Protein 4HWX (pdb70)

Foldseek 3Di:
DPQADWDKKKKWKWFDDDDPPTDTPDMWIWGDDPDTDTRQPDRVLLLVLCVVCVQPCVVLWDQFDVPDDDDQAAGKMKMWMFDARSHHTDTDMDIARDPSRVPRGNPCRSNPVD

Structure (mmCIF, N/CA/C/O backbone):
data_4HWX
#
_entry.id   4HWX
#
_cell.length_a   71.040
_cell.length_b   71.040
_cell.length_c   52.400
_cell.angle_alpha   90.00
_cell.angle_beta   90.00
_cell.angle_gamma   120.00
#
_symmetry.space_group_name_H-M   'P 31 2 1'
#
loop_
_entity.id
_entity.type
_entity.pdbx_description
1 polymer 'Neutral proteinase inhibitor ScNPI'
2 non-polymer GLYCEROL
3 non-polymer 'ACETATE ION'
4 water water
#
loop_
_atom_site.group_PDB
_atom_site.id
_atom_site.type_symbol
_atom_site.label_atom_id
_atom_site.label_alt_id
_atom_site.label_comp_id
_atom_site.label_asym_id
_atom_site.label_entity_id
_atom_site.label_seq_id
_atom_site.pdbx_PDB_ins_code
_atom_site.Cartn_x
_atom_site.Cartn_y
_atom_site.Cartn_z
_atom_site.occupancy
_atom_site.B_iso_or_equiv
_atom_site.auth_seq_id
_atom_site.auth_comp_id
_atom_site.auth_asym_id
_atom_site.auth_atom_id
_atom_site.pdbx_PDB_model_num
ATOM 1 N N . GLY A 1 1 ? -17.880 18.607 -15.187 1.00 98.68 -1 GLY A N 1
ATOM 2 C CA . GLY A 1 1 ? -17.373 18.491 -13.827 1.00 96.53 -1 GLY A CA 1
ATOM 3 C C . GLY A 1 1 ? -18.066 17.399 -13.040 1.00 100.55 -1 GLY A C 1
ATOM 4 O O . GLY A 1 1 ? -19.221 17.568 -12.630 1.00 100.94 -1 GLY A O 1
ATOM 5 N N . SER A 1 2 ? -17.360 16.264 -12.834 1.00 95.81 1 SER A N 1
ATOM 6 C CA . SER A 1 2 ? -17.867 15.091 -12.111 1.00 94.97 1 SER A CA 1
ATOM 7 C C . SER A 1 2 ? -18.110 15.400 -10.631 1.00 92.47 1 SER A C 1
ATOM 8 O O . SER A 1 2 ? -19.127 14.971 -10.082 1.00 92.91 1 SER A O 1
ATOM 11 N N . ALA A 1 3 ? -17.191 16.158 -10.002 1.00 83.24 2 ALA A N 1
ATOM 12 C CA . ALA A 1 3 ? -17.266 16.541 -8.592 1.00 79.58 2 ALA A CA 1
ATOM 13 C C . ALA A 1 3 ? -18.334 17.615 -8.344 1.00 79.25 2 ALA A C 1
ATOM 14 O O . ALA A 1 3 ? -18.210 18.740 -8.838 1.00 77.86 2 ALA A O 1
ATOM 16 N N . HIS A 1 4 ? -19.379 17.255 -7.572 1.00 74.08 3 HIS A N 1
ATOM 17 C CA . HIS A 1 4 ? -20.475 18.133 -7.155 1.00 72.49 3 HIS A CA 1
ATOM 18 C C . HIS A 1 4 ? -20.968 17.731 -5.758 1.00 68.41 3 HIS A C 1
ATOM 19 O O . HIS A 1 4 ? -21.192 16.545 -5.504 1.00 68.37 3 HIS A O 1
ATOM 26 N N . GLY A 1 5 ? -21.141 18.728 -4.886 1.00 57.96 4 GLY A N 1
ATOM 27 C CA . GLY A 1 5 ? -21.619 18.546 -3.521 1.00 54.93 4 GLY A CA 1
ATOM 28 C C . GLY A 1 5 ? -21.218 19.677 -2.588 1.00 51.79 4 GLY A C 1
ATOM 29 O O . GL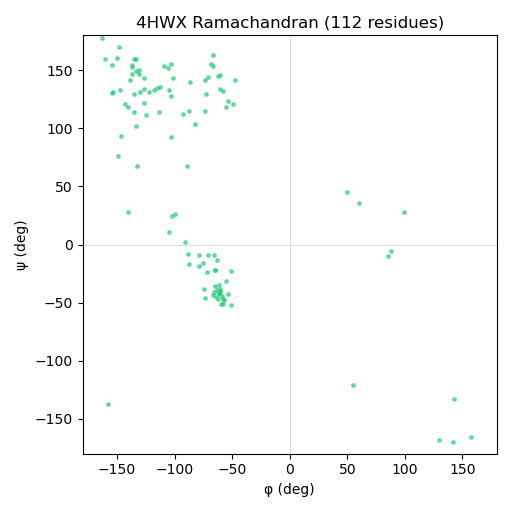Y A 1 5 ? -20.782 20.730 -3.070 1.00 49.73 4 GLY A O 1
ATOM 30 N N . PRO A 1 6 ? -21.342 19.504 -1.239 1.00 45.45 5 PRO A N 1
ATOM 31 C CA . PRO A 1 6 ? -20.964 20.602 -0.319 1.00 42.29 5 PRO A CA 1
ATOM 32 C C . PRO A 1 6 ? -19.465 20.910 -0.319 1.00 41.18 5 PRO A C 1
ATOM 33 O O . PRO A 1 6 ? -18.649 20.048 -0.627 1.00 40.23 5 PRO A O 1
ATOM 37 N N . SER A 1 7 ? -19.115 22.155 0.019 1.00 36.45 6 SER A N 1
ATOM 38 C CA . SER A 1 7 ? -17.734 22.627 0.093 1.00 34.71 6 SER A CA 1
ATOM 39 C C . SER A 1 7 ? -17.561 23.389 1.386 1.00 38.18 6 SER A C 1
ATOM 40 O O . SER A 1 7 ? -18.020 24.530 1.515 1.00 38.13 6 SER A O 1
ATOM 43 N N . ALA A 1 8 ? -16.938 22.722 2.364 1.00 34.09 7 ALA A N 1
ATOM 44 C CA . ALA A 1 8 ? -16.674 23.228 3.708 1.00 32.00 7 ALA A CA 1
ATOM 45 C C . ALA A 1 8 ? -15.314 22.715 4.161 1.00 33.28 7 ALA A C 1
ATOM 46 O O . ALA A 1 8 ? -15.072 21.511 4.193 1.00 31.25 7 ALA A O 1
ATOM 48 N N . MET A 1 9 ? -14.411 23.638 4.470 1.00 29.51 8 MET A N 1
ATOM 49 C CA . MET A 1 9 ? -13.033 23.304 4.788 1.00 29.44 8 MET A CA 1
ATOM 50 C C . MET A 1 9 ? -12.497 24.038 5.988 1.00 31.81 8 MET A C 1
ATOM 51 O O . MET A 1 9 ? -12.949 25.136 6.320 1.00 32.12 8 MET A O 1
ATOM 56 N N . VAL A 1 10 ? -11.440 23.482 6.557 1.00 28.23 9 VAL A N 1
ATOM 57 C CA . VAL A 1 10 ? -10.650 24.120 7.602 1.00 28.64 9 VAL A CA 1
ATOM 58 C C . VAL A 1 10 ? -9.184 24.016 7.154 1.00 32.29 9 VAL A C 1
ATOM 59 O O . VAL A 1 10 ? -8.738 22.946 6.718 1.00 31.29 9 VAL A O 1
ATOM 63 N N . PHE A 1 11 ? -8.468 25.138 7.213 1.00 28.59 10 PHE A N 1
ATOM 64 C CA . PHE A 1 11 ? -7.046 25.213 6.888 1.00 27.64 10 PHE A CA 1
ATOM 65 C C . PHE A 1 11 ? -6.255 25.575 8.125 1.00 30.72 10 PHE A C 1
ATOM 66 O O . PHE A 1 11 ? -6.673 26.452 8.867 1.00 30.06 10 PHE A O 1
ATOM 74 N N . THR A 1 12 ? -5.139 24.895 8.378 1.00 27.41 11 THR A N 1
ATOM 75 C CA . THR A 1 12 ? -4.314 25.231 9.542 1.00 28.44 11 THR A CA 1
ATOM 76 C C . THR A 1 12 ? -2.837 25.314 9.131 1.00 32.94 11 THR A C 1
ATOM 77 O O . THR A 1 12 ? -2.416 24.775 8.095 1.00 31.88 11 THR A O 1
ATOM 81 N N . VAL A 1 13 ? -2.063 26.000 9.964 1.00 30.23 12 VAL A N 1
ATOM 82 C CA . VAL A 1 13 ? -0.613 26.112 9.829 1.00 29.57 12 VAL A CA 1
ATOM 83 C C . VAL A 1 13 ? -0.048 25.669 11.178 1.00 33.16 12 VAL A C 1
ATOM 84 O O . VAL A 1 13 ? -0.395 26.238 12.221 1.00 31.49 12 VAL A O 1
ATOM 88 N N . ILE A 1 14 ? 0.800 24.630 11.140 1.00 29.41 13 ILE A N 1
ATOM 89 C CA . ILE A 1 14 ? 1.368 23.982 12.306 1.00 30.61 13 ILE A CA 1
ATOM 90 C C . ILE A 1 14 ? 2.885 24.200 12.427 1.00 34.43 13 ILE A C 1
ATOM 91 O O . ILE A 1 14 ? 3.622 24.064 11.448 1.00 32.42 13 ILE A O 1
ATOM 96 N N . GLN A 1 15 ? 3.343 24.517 13.650 1.00 33.92 14 GLN A N 1
ATOM 97 C CA . GLN A 1 15 ? 4.766 24.652 13.944 1.00 34.64 14 GLN A CA 1
ATOM 98 C C . GLN A 1 15 ? 5.300 23.238 14.186 1.00 41.77 14 GLN A C 1
ATOM 99 O O . GLN A 1 15 ? 4.997 22.627 15.224 1.00 42.62 14 GLN A O 1
ATOM 105 N N . GLY A 1 16 ? 6.001 22.699 13.190 1.00 37.20 15 GLY A N 1
ATOM 106 C CA . GLY A 1 16 ? 6.519 21.334 13.222 1.00 37.49 15 GLY A CA 1
ATOM 107 C C . GLY A 1 16 ? 6.180 20.536 11.975 1.00 41.20 15 GLY A C 1
ATOM 108 O O . GLY A 1 16 ? 5.729 21.094 10.968 1.00 36.53 15 GLY A O 1
ATOM 109 N N . SER A 1 17 ? 6.405 19.215 12.034 1.00 42.31 16 SER A N 1
ATOM 110 C CA . SER A 1 17 ? 6.188 18.293 10.905 1.00 43.28 16 SER A CA 1
ATOM 111 C C . SER A 1 17 ? 4.772 17.675 10.854 1.00 48.01 16 SER A C 1
ATOM 112 O O . SER A 1 17 ? 4.495 16.877 9.960 1.0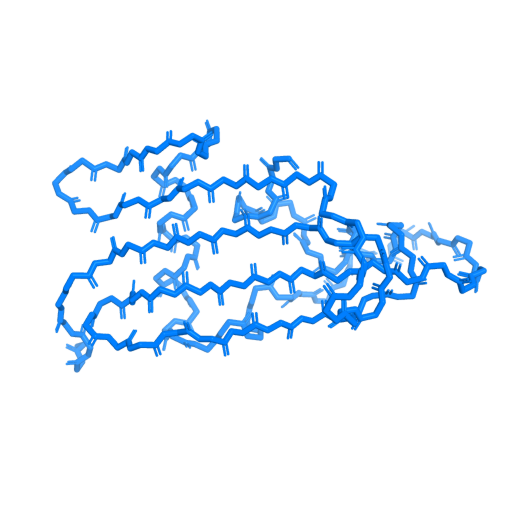0 47.77 16 SER A O 1
ATOM 115 N N . GLY A 1 18 ? 3.900 18.055 11.783 1.00 46.01 17 GLY A N 1
ATOM 116 C CA . GLY A 1 18 ? 2.533 17.545 11.831 1.00 47.30 17 GLY A CA 1
ATOM 117 C C . GLY A 1 18 ? 2.294 16.423 12.828 1.00 55.03 17 GLY A C 1
ATOM 118 O O . GLY A 1 18 ? 1.404 15.587 12.628 1.00 55.91 17 GLY A O 1
ATOM 119 N N . GLU A 1 19 ? 3.078 16.397 13.905 1.00 53.20 18 GLU A N 1
ATOM 120 C CA . GLU A 1 19 ? 2.915 15.427 14.994 1.00 55.47 18 GLU A CA 1
ATOM 121 C C . GLU A 1 19 ? 1.669 15.821 15.794 1.00 60.67 18 GLU A C 1
ATOM 122 O O . GLU A 1 19 ? 1.469 17.024 15.980 1.00 58.82 18 GLU A O 1
ATOM 128 N N . PRO A 1 20 ? 0.826 14.869 16.288 1.00 59.46 19 PRO A N 1
ATOM 129 C CA . PRO A 1 20 ? -0.393 15.265 17.039 1.00 59.38 19 PRO A CA 1
ATOM 130 C C . PRO A 1 20 ? -0.146 16.260 18.180 1.00 62.42 19 PRO A C 1
ATOM 131 O O . PRO A 1 20 ? -1.062 16.982 18.562 1.00 61.84 19 PRO A O 1
ATOM 135 N N . THR A 1 21 ? 1.100 16.306 18.681 1.00 59.43 20 THR A N 1
ATOM 136 C CA . THR A 1 21 ? 1.614 17.150 19.761 1.00 60.03 20 THR A CA 1
ATOM 137 C C . THR A 1 21 ? 1.817 18.617 19.331 1.00 61.23 20 THR A C 1
ATOM 138 O O . THR A 1 21 ? 1.612 19.522 20.144 1.00 61.32 20 THR A O 1
ATOM 142 N N . ASP A 1 22 ? 2.282 18.833 18.076 1.00 53.81 21 ASP A N 1
ATOM 143 C CA . ASP A 1 22 ? 2.665 20.122 17.491 1.00 50.00 21 ASP A CA 1
ATOM 144 C C . ASP A 1 22 ? 1.648 21.241 17.711 1.00 49.48 21 ASP A C 1
ATOM 145 O O . ASP A 1 22 ? 0.438 21.022 17.647 1.00 49.06 21 ASP A O 1
ATOM 150 N N . THR A 1 23 ? 2.169 22.447 17.959 1.00 42.78 22 THR A N 1
ATOM 151 C CA . THR A 1 23 ? 1.403 23.672 18.173 1.00 41.11 22 THR A CA 1
ATOM 152 C C . THR A 1 23 ? 0.789 24.163 16.857 1.00 41.04 22 THR A C 1
ATOM 153 O O . THR A 1 23 ? 1.492 24.323 15.853 1.00 39.26 22 THR A O 1
ATOM 157 N N . VAL A 1 24 ? -0.517 24.436 16.883 1.00 35.68 23 VAL A N 1
ATOM 158 C CA . VAL A 1 24 ? -1.239 24.977 15.733 1.00 35.08 23 VAL A CA 1
ATOM 159 C C . VAL A 1 24 ? -1.090 26.485 15.850 1.00 37.99 23 VAL A C 1
ATOM 160 O O . VAL A 1 24 ? -1.560 27.059 16.823 1.00 37.75 23 VAL A O 1
ATOM 164 N N . LEU A 1 25 ? -0.402 27.114 14.892 1.00 33.28 24 LEU A N 1
ATOM 165 C CA . LEU A 1 25 ? -0.149 28.558 14.910 1.00 33.86 24 LEU A CA 1
ATOM 166 C C . LEU A 1 25 ? -1.410 29.355 14.561 1.00 38.09 24 LEU A C 1
ATOM 167 O O . LEU A 1 25 ? -1.706 30.352 15.219 1.00 39.06 24 LEU A O 1
ATOM 172 N N . ARG A 1 26 ? -2.130 28.944 13.505 1.00 32.85 25 ARG A N 1
ATOM 173 C CA . ARG A 1 26 ? -3.295 29.692 13.054 1.00 32.10 25 ARG A CA 1
ATOM 174 C C . ARG A 1 26 ? -4.182 28.806 12.202 1.00 32.64 25 ARG A C 1
ATOM 175 O O . ARG A 1 26 ? -3.729 27.784 11.687 1.00 30.24 25 ARG A O 1
ATOM 183 N N . ALA A 1 27 ? -5.439 29.194 12.069 1.00 30.24 26 ALA A N 1
ATOM 184 C CA . ALA A 1 27 ? -6.410 28.433 11.297 1.00 30.66 26 ALA A CA 1
ATOM 185 C C . ALA A 1 27 ? -7.528 29.299 10.769 1.00 35.47 26 ALA A C 1
ATOM 186 O O . ALA A 1 27 ? -7.853 30.320 11.386 1.00 35.73 26 ALA A O 1
ATOM 188 N N . THR A 1 28 ? -8.159 28.858 9.645 1.00 30.17 27 THR A N 1
ATOM 189 C CA . THR A 1 28 ? -9.350 29.508 9.092 1.00 30.92 27 THR A CA 1
ATOM 190 C C . THR A 1 28 ? -10.396 28.490 8.645 1.00 32.93 27 THR A C 1
ATOM 191 O O . THR A 1 28 ? -10.060 27.350 8.307 1.00 31.22 27 THR A O 1
ATOM 195 N N . THR A 1 29 ? -11.660 28.920 8.626 1.00 29.85 28 THR A N 1
ATOM 196 C CA . THR A 1 29 ? -12.773 28.139 8.083 1.00 29.01 28 THR A CA 1
ATOM 197 C C . THR A 1 29 ? -13.122 28.724 6.717 1.00 31.57 28 THR A C 1
ATOM 198 O O . THR A 1 29 ? -12.881 29.914 6.467 1.00 30.04 28 THR A O 1
ATOM 202 N N . LEU A 1 30 ? -13.722 27.910 5.865 1.00 28.08 29 LEU A N 1
ATOM 203 C CA . LEU A 1 30 ? -14.149 28.326 4.532 1.00 28.32 29 LEU A CA 1
ATOM 204 C C . LEU A 1 30 ? -15.316 27.483 4.045 1.00 33.80 29 LEU A C 1
ATOM 205 O O . LEU A 1 30 ? -15.299 26.250 4.123 1.00 32.50 29 LEU A O 1
ATOM 210 N N . SER A 1 31 ? -16.336 28.166 3.553 1.00 30.90 30 SER A N 1
ATOM 211 C 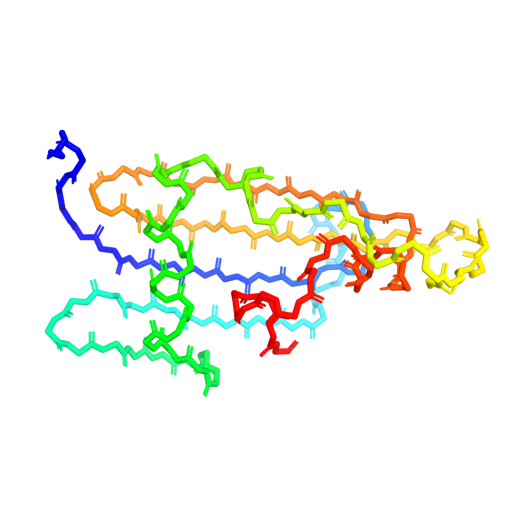CA . SER A 1 31 ? -17.505 27.544 2.973 1.00 33.00 30 SER A CA 1
ATOM 212 C C . SER A 1 31 ? -17.691 28.147 1.608 1.00 36.21 30 SER A C 1
ATOM 213 O O . SER A 1 31 ? -17.533 29.363 1.480 1.00 35.50 30 SER A O 1
ATOM 216 N N . CYS A 1 32 ? -17.939 27.312 0.581 1.00 35.46 31 CYS A N 1
ATOM 217 C CA . CYS A 1 32 ? -18.111 27.780 -0.804 1.00 37.52 31 CYS A CA 1
ATOM 218 C C . CYS A 1 32 ? -19.439 27.298 -1.353 1.00 44.33 31 CYS A C 1
ATOM 219 O O . CYS A 1 32 ? -19.622 26.095 -1.563 1.00 44.58 31 CYS A O 1
ATOM 222 N N . ALA A 1 33 ? -20.366 28.249 -1.582 1.00 43.55 32 ALA A N 1
ATOM 223 C CA . ALA A 1 33 ? -21.724 28.033 -2.122 1.00 44.70 32 ALA A CA 1
ATOM 224 C C . ALA A 1 33 ? -22.232 29.363 -2.734 1.00 49.56 32 ALA A C 1
ATOM 225 O O . ALA A 1 33 ? -21.433 30.029 -3.407 1.00 49.53 32 ALA A O 1
ATOM 227 N N . TYR A 1 34 ? -23.524 29.771 -2.513 1.00 46.42 33 TYR A N 1
ATOM 228 C CA . TYR A 1 34 ? -24.045 31.051 -3.023 1.00 46.60 33 TYR A CA 1
ATOM 229 C C . TYR A 1 34 ? -23.228 32.186 -2.420 1.00 49.36 33 TYR A C 1
ATOM 230 O O . TYR A 1 34 ? -22.887 33.149 -3.109 1.00 49.12 33 TYR A O 1
ATOM 239 N N . THR A 1 35 ? -22.860 32.021 -1.145 1.00 43.70 34 THR A N 1
ATOM 240 C CA . THR A 1 35 ? -21.964 32.929 -0.466 1.00 43.12 34 THR A CA 1
ATOM 241 C C . THR A 1 35 ? -20.647 32.189 -0.264 1.00 44.88 34 THR A C 1
ATOM 242 O O . THR A 1 35 ? -20.599 30.953 -0.232 1.00 41.79 34 THR A O 1
ATOM 246 N N . ALA A 1 36 ? -19.583 32.953 -0.170 1.00 42.54 35 ALA A N 1
ATOM 247 C CA . ALA A 1 36 ? -18.260 32.475 0.164 1.00 40.72 35 ALA A CA 1
ATOM 248 C C . ALA A 1 36 ? -17.998 33.093 1.493 1.00 43.12 35 ALA A C 1
ATOM 249 O O . ALA A 1 36 ? -18.008 34.327 1.588 1.00 43.33 35 ALA A O 1
ATOM 251 N N . GLU A 1 37 ? -17.887 32.271 2.555 1.00 38.73 36 GLU A N 1
ATOM 252 C CA . GLU A 1 37 ? -17.712 32.838 3.900 1.00 38.00 36 GLU A CA 1
ATOM 253 C C . GLU A 1 37 ? -16.878 31.970 4.823 1.00 40.02 36 GLU A C 1
ATOM 254 O O . GLU A 1 37 ? -16.569 30.823 4.506 1.00 39.28 36 GLU A O 1
ATOM 260 N N . GLY A 1 38 ? -16.537 32.550 5.968 1.00 37.79 37 GLY A N 1
ATOM 261 C CA . GLY A 1 38 ? -15.755 31.935 7.031 1.00 36.46 37 GLY A CA 1
ATOM 262 C C . GLY A 1 38 ? -14.817 32.941 7.651 1.00 41.15 37 GLY A C 1
ATOM 263 O O . GLY A 1 38 ? -14.896 34.136 7.339 1.00 41.18 37 GLY A O 1
ATOM 264 N N . THR A 1 39 ? -13.886 32.466 8.503 1.00 35.77 38 THR A N 1
ATOM 265 C CA . THR A 1 39 ? -12.880 33.336 9.091 1.00 35.63 38 THR A CA 1
ATOM 266 C C . THR A 1 39 ? -11.767 33.594 8.072 1.00 37.94 38 THR A C 1
ATOM 267 O O . THR A 1 39 ? -10.926 34.462 8.307 1.00 37.98 38 THR A O 1
ATOM 271 N N . HIS A 1 40 ? -11.767 32.872 6.917 1.00 33.89 39 HIS A N 1
ATOM 272 C CA . HIS A 1 40 ? -10.777 33.130 5.874 1.00 32.91 39 HIS A CA 1
ATOM 273 C C . HIS A 1 40 ? -10.888 34.617 5.432 1.00 36.76 39 HIS A C 1
ATOM 274 O O . HIS A 1 40 ? -12.006 35.095 5.246 1.00 37.68 39 HIS A O 1
ATOM 281 N N . PRO A 1 41 ? -9.778 35.376 5.324 1.00 36.86 40 PRO A N 1
ATOM 282 C CA . PRO A 1 41 ? -9.905 36.814 5.011 1.00 38.42 40 PRO A CA 1
ATOM 283 C C . PRO A 1 41 ? -10.251 37.149 3.550 1.00 44.32 40 PRO A C 1
ATOM 284 O O . PRO A 1 41 ? -10.682 38.273 3.291 1.00 44.84 40 PRO A O 1
ATOM 288 N N . ALA A 1 42 ? -10.093 36.197 2.609 1.00 40.58 41 ALA A N 1
ATOM 289 C CA . ALA A 1 42 ? -10.432 36.402 1.179 1.00 39.85 41 ALA A CA 1
ATOM 290 C C . ALA A 1 42 ? -11.243 35.176 0.731 1.00 41.37 41 ALA A C 1
ATOM 291 O O . ALA A 1 42 ? -10.718 34.337 -0.001 1.00 39.24 41 ALA A O 1
ATOM 293 N N . PRO A 1 43 ? -12.486 34.986 1.259 1.00 38.62 42 PRO A N 1
ATOM 294 C CA . PRO A 1 43 ? -13.205 33.723 1.006 1.00 37.62 42 PRO A CA 1
ATOM 295 C C . PRO A 1 43 ? -13.459 33.363 -0.457 1.00 39.84 42 PRO A C 1
ATOM 296 O O . PRO A 1 43 ? -13.142 32.237 -0.833 1.00 36.87 42 PRO A O 1
ATOM 300 N N . ARG A 1 44 ? -14.024 34.279 -1.272 1.00 36.34 43 ARG A N 1
ATOM 301 C CA . ARG A 1 44 ? -14.303 33.939 -2.672 1.00 35.53 43 ARG A CA 1
ATOM 302 C C . ARG A 1 44 ? -13.027 33.592 -3.440 1.00 37.04 43 ARG A C 1
ATOM 303 O O . ARG A 1 44 ? -13.028 32.609 -4.179 1.00 36.40 43 ARG A O 1
ATOM 311 N N . ALA A 1 45 ? -11.943 34.365 -3.241 1.00 34.57 44 ALA A N 1
ATOM 312 C CA . ALA A 1 45 ? -10.657 34.118 -3.896 1.00 35.57 44 ALA A CA 1
ATOM 313 C C . ALA A 1 45 ? -10.080 32.726 -3.513 1.00 36.29 44 ALA A C 1
ATOM 314 O O . ALA A 1 45 ? -9.557 32.015 -4.389 1.00 33.95 44 ALA A O 1
ATOM 316 N N . ALA A 1 46 ? -10.216 32.324 -2.223 1.00 32.01 45 ALA A N 1
ATOM 317 C CA . ALA A 1 46 ? -9.775 31.001 -1.742 1.00 30.97 45 ALA A CA 1
ATOM 318 C C . ALA A 1 46 ? -10.648 29.889 -2.392 1.00 34.77 45 ALA A C 1
ATOM 319 O O . ALA A 1 46 ? -10.102 28.908 -2.888 1.00 33.14 45 ALA A O 1
ATOM 321 N N . CYS A 1 47 ? -11.983 30.084 -2.459 1.00 34.45 46 CYS A N 1
ATOM 322 C CA . CYS A 1 47 ? -12.915 29.140 -3.110 1.00 35.76 46 CYS A CA 1
ATOM 323 C C . CYS A 1 47 ? -12.531 28.903 -4.571 1.00 37.41 46 CYS A C 1
ATOM 324 O O . CYS A 1 47 ? -12.454 27.741 -4.982 1.00 35.21 46 CYS A O 1
ATOM 327 N N . ASP A 1 48 ? -12.272 29.999 -5.340 1.00 35.39 47 ASP A N 1
ATOM 328 C CA . ASP A 1 48 ? -11.835 29.963 -6.749 1.00 35.70 47 ASP A CA 1
ATOM 329 C C . ASP A 1 48 ? -10.526 29.160 -6.872 1.00 37.16 47 ASP A C 1
ATOM 330 O O . ASP A 1 48 ? -10.389 28.321 -7.768 1.00 34.70 47 ASP A O 1
ATOM 335 N N . ALA A 1 49 ? -9.559 29.448 -5.970 1.00 34.19 48 ALA A N 1
ATOM 336 C CA . ALA A 1 49 ? -8.238 28.793 -5.947 1.00 34.05 48 ALA A CA 1
ATOM 337 C C . ALA A 1 49 ? -8.383 27.284 -5.712 1.00 36.15 48 ALA A C 1
ATOM 338 O O . ALA A 1 49 ? -7.770 26.497 -6.442 1.00 34.94 48 ALA A O 1
ATOM 340 N N . LEU A 1 50 ? -9.280 26.882 -4.787 1.00 33.01 49 LEU A N 1
ATOM 341 C CA . LEU A 1 50 ? -9.564 25.459 -4.516 1.00 32.76 49 LEU A CA 1
ATOM 342 C C . LEU A 1 50 ? -10.184 24.782 -5.729 1.00 37.68 49 LEU A C 1
ATOM 343 O O . LEU A 1 50 ? -9.759 23.692 -6.128 1.00 37.26 49 LEU A O 1
ATOM 348 N N . ASN A 1 51 ? -11.161 25.450 -6.355 1.00 35.70 50 ASN A N 1
ATOM 349 C CA . ASN A 1 51 ? -11.796 24.914 -7.557 1.00 37.12 50 ASN A CA 1
ATOM 350 C C . ASN A 1 51 ? -10.789 24.750 -8.698 1.00 40.72 50 ASN A C 1
ATOM 351 O O . ASN A 1 51 ? -10.879 23.774 -9.440 1.00 41.85 50 ASN A O 1
ATOM 356 N N . ALA A 1 52 ? -9.800 25.650 -8.810 1.00 37.49 51 ALA A N 1
ATOM 357 C CA . ALA A 1 52 ? -8.792 25.583 -9.879 1.00 38.28 51 ALA A CA 1
ATOM 358 C C . ALA A 1 52 ? -7.886 24.324 -9.796 1.00 41.87 51 ALA A C 1
ATOM 359 O O . ALA A 1 52 ? -7.290 23.952 -10.807 1.00 41.30 51 ALA A O 1
ATOM 361 N N . THR A 1 53 ? -7.773 23.689 -8.607 1.00 38.31 52 THR A N 1
ATOM 362 C CA . THR A 1 53 ? -6.925 22.501 -8.410 1.00 38.17 52 THR A CA 1
ATOM 363 C C . THR A 1 53 ? -7.596 21.228 -8.933 1.00 44.01 52 THR A C 1
ATOM 364 O O . THR A 1 53 ? -6.925 20.200 -9.067 1.00 42.38 52 THR A O 1
ATOM 368 N N . ASP A 1 54 ? -8.937 21.283 -9.123 1.00 43.43 53 ASP A N 1
ATOM 369 C CA . ASP A 1 54 ? -9.807 20.171 -9.519 1.00 45.29 53 ASP A CA 1
ATOM 370 C C . ASP A 1 54 ? -9.727 19.025 -8.459 1.00 49.42 53 ASP A C 1
ATOM 371 O O . ASP A 1 54 ? -9.751 17.844 -8.810 1.00 52.42 53 ASP A O 1
ATOM 376 N N . GLY A 1 55 ? -9.593 19.398 -7.185 1.00 42.81 54 GLY A N 1
ATOM 377 C CA . GLY A 1 55 ? -9.515 18.466 -6.060 1.00 41.76 54 GLY A CA 1
ATOM 378 C C . GLY A 1 55 ? -8.140 17.937 -5.684 1.00 44.33 54 GLY A C 1
ATOM 379 O O . GLY A 1 55 ? -8.019 17.198 -4.702 1.00 43.38 54 GLY A O 1
ATOM 380 N N . GLU A 1 56 ? -7.091 18.267 -6.473 1.00 40.26 55 GLU A N 1
ATOM 381 C CA . GLU A 1 56 ? -5.735 17.812 -6.169 1.00 38.87 55 GLU A CA 1
ATOM 382 C C . GLU A 1 56 ? -4.984 18.993 -5.558 1.00 37.97 55 GLU A C 1
ATOM 383 O O . GLU A 1 56 ? -4.414 19.818 -6.275 1.00 35.76 55 GLU A O 1
ATOM 389 N N . LEU A 1 57 ? -5.004 19.081 -4.216 1.00 33.23 56 LEU A N 1
ATOM 390 C CA . LEU A 1 57 ? -4.433 20.211 -3.488 1.00 31.82 56 LEU A CA 1
ATOM 391 C C . LEU A 1 57 ? -2.920 20.346 -3.607 1.00 32.29 56 LEU A C 1
ATOM 392 O O . LEU A 1 57 ? -2.408 21.406 -3.263 1.00 30.32 56 LEU A O 1
ATOM 397 N N . ASN A 1 58 ? -2.210 19.366 -4.193 1.00 30.70 57 ASN A N 1
ATOM 398 C CA . ASN A 1 58 ? -0.774 19.567 -4.465 1.00 30.12 57 ASN A CA 1
ATOM 399 C C . ASN A 1 58 ? -0.610 20.703 -5.500 1.00 32.81 57 ASN A C 1
ATOM 400 O O . ASN A 1 58 ? 0.456 21.304 -5.589 1.00 31.76 57 ASN A O 1
ATOM 405 N N . ARG A 1 59 ? -1.681 20.981 -6.280 1.00 30.74 58 ARG A N 1
ATOM 406 C CA . ARG A 1 59 ? -1.719 22.054 -7.283 1.00 31.20 58 ARG A CA 1
ATOM 407 C C . ARG A 1 59 ? -1.750 23.448 -6.626 1.00 32.56 58 ARG A C 1
ATOM 408 O O . ARG A 1 59 ? -1.589 24.437 -7.338 1.00 32.33 58 ARG A O 1
ATOM 416 N N . LEU A 1 60 ? -1.920 23.535 -5.277 1.00 28.74 59 LEU A N 1
ATOM 417 C CA . LEU A 1 60 ? -1.841 24.816 -4.544 1.00 27.75 59 LEU A CA 1
ATOM 418 C C . LEU A 1 60 ? -0.369 25.285 -4.501 1.00 32.53 59 LEU A C 1
ATOM 419 O O . LEU A 1 60 ? -0.102 26.464 -4.326 1.00 32.01 59 LEU A O 1
ATOM 424 N N . LEU A 1 61 ? 0.578 24.340 -4.634 1.00 30.32 60 LEU A N 1
ATOM 425 C CA . LEU A 1 61 ? 2.000 24.646 -4.652 1.00 31.31 60 LEU A CA 1
ATOM 426 C C . LEU A 1 61 ? 2.381 24.983 -6.075 1.00 35.98 60 LEU A C 1
ATOM 427 O O . LEU A 1 61 ? 1.845 24.382 -7.007 1.00 35.79 60 LEU A O 1
ATOM 432 N N . ALA A 1 62 ? 3.240 25.990 -6.253 1.00 32.82 61 ALA A N 1
ATOM 433 C CA . ALA A 1 62 ? 3.683 26.400 -7.591 1.00 33.93 61 ALA A CA 1
ATOM 434 C C . ALA A 1 62 ? 5.183 26.659 -7.591 1.00 37.65 61 ALA A C 1
ATOM 435 O O . ALA A 1 62 ? 5.740 26.973 -6.534 1.00 35.56 61 ALA A O 1
ATOM 437 N N . ALA A 1 63 ? 5.853 26.484 -8.758 1.00 34.50 62 ALA A N 1
ATOM 438 C CA . ALA A 1 63 ? 7.285 26.777 -8.895 1.00 33.86 62 ALA A CA 1
ATOM 439 C C . ALA A 1 63 ? 7.503 28.220 -8.406 1.00 34.32 62 ALA A C 1
ATOM 440 O O . ALA A 1 63 ? 6.769 29.132 -8.816 1.00 33.85 62 ALA A O 1
ATOM 442 N N . PRO A 1 64 ? 8.385 28.448 -7.422 1.00 28.92 63 PRO A N 1
ATOM 443 C CA . PRO A 1 64 ? 8.499 29.808 -6.854 1.00 29.05 63 PRO A CA 1
ATOM 444 C C . PRO A 1 64 ? 9.051 30.862 -7.807 1.00 34.30 63 PRO A C 1
ATOM 445 O O . PRO A 1 64 ? 9.696 30.513 -8.787 1.00 35.20 63 PRO A O 1
ATOM 449 N N . ASP A 1 65 ? 8.859 32.156 -7.471 1.00 33.11 64 ASP A N 1
ATOM 450 C CA . ASP A 1 65 ? 9.484 33.265 -8.207 1.00 33.68 64 ASP A CA 1
ATOM 451 C C . ASP A 1 65 ? 11.007 32.958 -8.187 1.00 36.28 64 ASP A C 1
ATOM 452 O O . ASP A 1 65 ? 11.580 32.754 -7.107 1.00 34.70 64 ASP A O 1
ATOM 457 N N . PRO A 1 66 ? 11.633 32.773 -9.364 1.00 32.80 65 PRO A N 1
ATOM 458 C CA . PRO A 1 66 ? 13.036 32.338 -9.397 1.00 32.44 65 PRO A CA 1
ATOM 459 C C . PRO A 1 66 ? 14.051 33.317 -8.766 1.00 37.27 65 PRO A C 1
ATOM 460 O O . PRO A 1 66 ? 15.176 32.906 -8.495 1.00 37.80 65 PRO A O 1
ATOM 464 N N . SER A 1 67 ? 13.653 34.578 -8.481 1.00 32.67 66 SER A N 1
ATOM 465 C CA . SER A 1 67 ? 14.527 35.569 -7.841 1.00 32.58 66 SER A CA 1
ATOM 466 C C . SER A 1 67 ? 14.461 35.496 -6.299 1.00 33.36 66 SER A C 1
ATOM 467 O O . SER A 1 67 ? 15.243 36.176 -5.632 1.00 33.12 66 SER A O 1
ATOM 470 N N . LEU A 1 68 ? 13.538 34.705 -5.724 1.00 28.58 67 LEU A N 1
ATOM 471 C CA . LEU A 1 68 ? 13.441 34.580 -4.272 1.00 28.35 67 LEU A CA 1
ATOM 472 C C . LEU A 1 68 ? 14.616 33.786 -3.690 1.00 30.73 67 LEU A C 1
ATOM 473 O O . LEU A 1 68 ? 15.112 32.852 -4.317 1.00 27.93 67 LEU A O 1
ATOM 478 N N . VAL A 1 69 ? 15.062 34.188 -2.499 1.00 28.24 68 VAL A N 1
ATOM 479 C CA . VAL A 1 69 ? 16.132 33.516 -1.769 1.00 28.66 68 VAL A CA 1
ATOM 480 C C . VAL A 1 69 ? 15.616 33.200 -0.369 1.00 30.96 68 VAL A C 1
ATOM 481 O O . VAL A 1 69 ? 14.859 33.991 0.199 1.00 31.65 68 VAL A O 1
ATOM 485 N N . CYS A 1 70 ? 16.005 32.042 0.190 1.00 27.38 69 CYS A N 1
ATOM 486 C CA . CYS A 1 70 ? 15.573 31.641 1.540 1.00 27.30 69 CYS A CA 1
ATOM 487 C C . CYS A 1 70 ? 16.763 31.138 2.352 1.00 29.56 69 CYS A C 1
ATOM 488 O O . CYS A 1 70 ? 17.659 30.479 1.789 1.00 26.09 69 CYS A O 1
ATOM 491 N N . PRO A 1 71 ? 16.727 31.334 3.688 1.00 28.92 70 PRO A N 1
ATOM 492 C CA . PRO A 1 71 ? 17.725 30.665 4.542 1.00 29.21 70 PRO A CA 1
ATOM 493 C C . PRO A 1 71 ? 17.423 29.153 4.511 1.00 31.01 70 PRO A C 1
ATOM 494 O O . PRO A 1 71 ? 16.275 28.745 4.250 1.00 28.50 70 PRO A O 1
ATOM 498 N N . MET A 1 72 ? 18.435 28.318 4.772 1.00 29.63 71 MET A N 1
ATOM 499 C CA . MET A 1 72 ? 18.250 26.862 4.653 1.00 28.06 71 MET A CA 1
ATOM 500 C C . MET A 1 72 ? 18.130 26.144 5.987 1.00 31.76 71 MET A C 1
ATOM 501 O O . MET A 1 72 ? 18.087 24.913 5.999 1.00 31.56 71 MET A O 1
ATOM 506 N N . TYR A 1 73 ? 17.974 26.868 7.097 1.00 28.52 72 TYR A N 1
ATOM 507 C CA . TYR A 1 73 ? 17.791 26.176 8.378 1.00 29.02 72 TYR A CA 1
ATOM 508 C C . TYR A 1 73 ? 16.510 25.350 8.344 1.00 33.30 72 TYR A C 1
ATOM 509 O O . TYR A 1 73 ? 15.542 25.702 7.6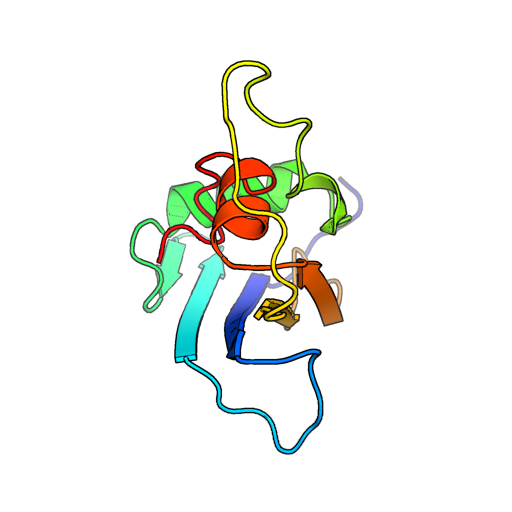37 1.00 31.86 72 TYR A O 1
ATOM 518 N N . PHE A 1 74 ? 16.538 24.197 9.007 1.00 33.88 73 PHE A N 1
ATOM 519 C CA . PHE A 1 74 ? 15.386 23.305 9.065 1.00 33.17 73 PHE A CA 1
ATOM 520 C C . PHE A 1 74 ? 14.585 23.649 10.309 1.00 37.83 73 PHE A C 1
ATOM 521 O O . PHE A 1 74 ? 15.064 23.476 11.432 1.00 38.52 73 PHE A O 1
ATOM 529 N N . ASP A 1 75 ? 13.382 24.189 10.101 1.00 31.31 74 ASP A N 1
ATOM 530 C CA . ASP A 1 75 ? 12.487 24.571 11.187 1.00 31.25 74 ASP A CA 1
ATOM 531 C C . ASP A 1 75 ? 11.112 24.374 10.579 1.00 33.66 74 ASP A C 1
ATOM 532 O O . ASP A 1 75 ? 10.518 25.324 10.075 1.00 32.09 74 ASP A O 1
ATOM 537 N N . PRO A 1 76 ? 10.691 23.090 10.481 1.00 31.55 75 PRO A N 1
ATOM 538 C CA . PRO A 1 76 ? 9.505 22.744 9.684 1.00 30.80 75 PRO A CA 1
ATOM 539 C C . PRO A 1 76 ? 8.199 23.387 10.114 1.00 33.88 75 PRO A C 1
ATOM 540 O O . PRO A 1 76 ? 7.941 23.646 11.301 1.00 32.26 75 PRO A O 1
ATOM 544 N N . VAL A 1 77 ? 7.386 23.659 9.093 1.00 29.77 76 VAL A N 1
ATOM 545 C CA . VAL A 1 77 ? 6.065 24.260 9.178 1.00 30.05 76 VAL A CA 1
ATOM 546 C C . VAL A 1 77 ? 5.160 23.445 8.244 1.00 34.32 76 VAL A C 1
ATOM 547 O O . VAL A 1 77 ? 5.521 23.193 7.088 1.00 33.97 76 VAL A O 1
ATOM 551 N N . THR A 1 78 ? 4.001 23.010 8.761 1.00 30.41 77 THR A N 1
ATOM 552 C CA . THR A 1 78 ? 3.085 22.147 8.012 1.00 30.01 77 THR A CA 1
ATOM 553 C C . THR A 1 78 ? 1.744 22.825 7.794 1.00 33.70 77 THR A C 1
ATOM 554 O O . THR A 1 78 ? 1.176 23.406 8.713 1.00 33.73 77 THR A O 1
ATOM 558 N N . VAL A 1 79 ? 1.252 22.760 6.557 1.00 29.59 78 VAL A N 1
ATOM 559 C CA . VAL A 1 79 ? -0.064 23.272 6.190 1.00 27.38 78 VAL A CA 1
ATOM 560 C C . VAL A 1 79 ? -1.002 22.072 6.111 1.00 31.54 78 VAL A C 1
ATOM 561 O O . VAL A 1 79 ? -0.574 20.982 5.721 1.00 30.54 78 VAL A O 1
ATOM 565 N N . THR A 1 80 ? -2.255 22.255 6.526 1.00 28.18 79 THR A N 1
ATOM 566 C CA . THR A 1 80 ? -3.270 21.196 6.481 1.00 27.10 79 THR A CA 1
ATOM 567 C C . THR A 1 80 ? -4.528 21.727 5.830 1.00 30.16 79 THR A C 1
ATOM 568 O O . THR A 1 80 ? -4.798 22.926 5.890 1.00 28.48 79 THR A O 1
ATOM 572 N N . ALA A 1 81 ? -5.272 20.839 5.168 1.00 27.90 80 ALA A N 1
ATOM 573 C CA . ALA A 1 81 ? -6.554 21.145 4.548 1.00 28.69 80 ALA A CA 1
ATOM 574 C C . ALA A 1 81 ? -7.471 19.948 4.788 1.00 32.38 80 ALA A C 1
ATOM 575 O O . ALA A 1 81 ? -7.095 18.819 4.468 1.00 31.47 80 ALA A O 1
ATOM 577 N N . ASP A 1 82 ? -8.586 20.161 5.499 1.00 29.63 81 ASP A N 1
ATOM 578 C CA . ASP A 1 82 ? -9.530 19.068 5.793 1.00 29.85 81 ASP A CA 1
ATOM 579 C C . ASP A 1 82 ? -10.953 19.526 5.609 1.00 35.03 81 ASP A C 1
ATOM 580 O O . ASP A 1 82 ? -11.263 20.674 5.921 1.00 34.37 81 ASP A O 1
ATOM 585 N N . GLY A 1 83 ? -11.813 18.610 5.161 1.00 32.09 82 GLY A N 1
ATOM 586 C CA . GLY A 1 83 ? -13.235 18.883 5.014 1.00 31.51 82 GLY A CA 1
ATOM 587 C C . GLY A 1 83 ? -13.828 18.228 3.806 1.00 35.16 82 GLY A C 1
ATOM 588 O O . GLY A 1 83 ? -13.585 17.041 3.563 1.00 35.64 82 GLY A O 1
ATOM 589 N N . VAL A 1 84 ? -14.601 18.999 3.042 1.00 30.55 83 VAL A N 1
ATOM 590 C CA . VAL A 1 84 ? -15.228 18.481 1.825 1.00 31.02 83 VAL A CA 1
ATOM 591 C C . VAL A 1 84 ? -15.122 19.557 0.755 1.00 33.20 83 VAL A C 1
ATOM 592 O O . VAL A 1 84 ? -15.242 20.732 1.067 1.00 32.15 83 VAL A O 1
ATOM 596 N N . LEU A 1 85 ? -14.86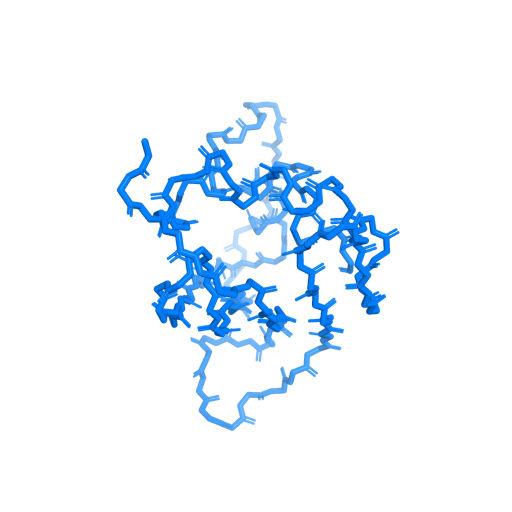2 19.152 -0.492 1.00 33.41 84 LEU A N 1
ATOM 597 C CA . LEU A 1 85 ? -14.735 20.048 -1.626 1.00 34.77 84 LEU A CA 1
ATOM 598 C C . LEU A 1 85 ? -15.510 19.460 -2.782 1.00 42.12 84 LEU A C 1
ATOM 599 O O . LEU A 1 85 ? -15.148 18.386 -3.281 1.00 42.59 84 LEU A O 1
ATOM 604 N N . ASN A 1 86 ? -16.592 20.153 -3.191 1.00 38.90 85 ASN A N 1
ATOM 605 C CA . ASN A 1 86 ? -17.486 19.749 -4.278 1.00 40.69 85 ASN A CA 1
ATOM 606 C C . ASN A 1 86 ? -17.929 18.274 -4.085 1.00 46.97 85 ASN A C 1
ATOM 607 O O . ASN A 1 86 ? -17.877 17.479 -5.019 1.00 47.63 85 ASN A O 1
ATOM 612 N N . GLY A 1 87 ? -18.301 17.936 -2.842 1.00 43.68 86 GLY A N 1
ATOM 613 C CA . GLY A 1 87 ? -18.770 16.609 -2.461 1.00 44.14 86 GLY A CA 1
ATOM 614 C C . GLY A 1 87 ? -17.724 15.571 -2.106 1.00 47.77 86 GLY A C 1
ATOM 615 O O . GLY A 1 87 ? -18.095 14.510 -1.619 1.00 49.12 86 GLY A O 1
ATOM 616 N N . ARG A 1 88 ? -16.425 15.829 -2.350 1.00 44.23 87 ARG A N 1
ATOM 617 C CA . ARG A 1 88 ? -15.405 14.827 -2.000 1.00 44.04 87 ARG A CA 1
ATOM 618 C C . ARG A 1 88 ? -14.631 15.221 -0.763 1.00 43.10 87 ARG A C 1
ATOM 619 O O . ARG A 1 88 ? -14.194 16.362 -0.632 1.00 40.66 87 ARG A O 1
ATOM 627 N N . ARG A 1 89 ? -14.481 14.252 0.144 1.00 40.95 88 ARG A N 1
ATOM 628 C CA . ARG A 1 89 ? -13.756 14.371 1.408 1.00 40.71 88 ARG A CA 1
ATOM 629 C C . ARG A 1 89 ? -12.295 14.719 1.094 1.00 43.07 88 ARG A C 1
ATOM 630 O O . ARG A 1 89 ? -11.703 14.144 0.174 1.00 43.24 88 ARG A O 1
ATOM 638 N N . VAL A 1 90 ? -11.751 15.711 1.810 1.00 37.80 89 VAL A N 1
ATOM 639 C CA . VAL A 1 90 ? -10.382 16.210 1.642 1.00 36.43 89 VAL A CA 1
ATOM 640 C C . VAL A 1 90 ? -9.646 16.076 2.988 1.00 37.79 89 VAL A C 1
ATOM 641 O O . VAL A 1 90 ? -10.177 16.482 4.000 1.00 36.07 89 VAL A O 1
ATOM 645 N N . ALA A 1 91 ? -8.440 15.508 2.969 1.00 35.95 90 ALA A N 1
ATOM 646 C CA . ALA A 1 91 ? -7.517 15.341 4.094 1.00 36.89 90 ALA A CA 1
ATOM 647 C C . ALA A 1 91 ? -6.146 15.462 3.482 1.00 39.91 90 ALA A C 1
ATOM 648 O O . ALA A 1 91 ? -5.655 14.516 2.853 1.00 40.77 90 ALA A O 1
ATOM 650 N N . TRP A 1 92 ? -5.603 16.687 3.504 1.00 33.71 91 TRP A N 1
ATOM 651 C CA . TRP A 1 92 ? -4.341 16.994 2.832 1.00 32.67 91 TRP A CA 1
ATOM 652 C C . TRP A 1 92 ? -3.395 17.738 3.755 1.00 34.14 91 TRP A C 1
ATOM 653 O O . TRP A 1 92 ? -3.828 18.519 4.605 1.00 30.76 91 TRP A O 1
ATOM 664 N N . LYS A 1 93 ? -2.094 17.484 3.584 1.00 31.54 92 LYS A N 1
ATOM 665 C CA . LYS A 1 93 ? -1.065 18.205 4.323 1.00 30.48 92 LYS A CA 1
ATOM 666 C C . LYS A 1 93 ? 0.214 18.306 3.487 1.00 34.45 92 LYS A C 1
ATOM 667 O O . LYS A 1 93 ? 0.408 17.541 2.539 1.00 33.76 92 LYS A O 1
ATOM 673 N N . HIS A 1 94 ? 1.072 19.259 3.845 1.00 31.20 93 HIS A N 1
ATOM 674 C CA . HIS A 1 94 ? 2.388 19.452 3.223 1.00 31.01 93 HIS A CA 1
ATOM 675 C C . HIS A 1 94 ? 3.285 20.123 4.218 1.00 32.24 93 HIS A C 1
ATOM 676 O O . HIS A 1 94 ? 2.877 21.118 4.811 1.00 31.48 93 HIS A O 1
ATOM 683 N N . THR A 1 95 ? 4.493 19.571 4.410 1.00 29.39 94 THR A N 1
ATOM 684 C CA . THR A 1 95 ? 5.519 20.097 5.328 1.00 29.38 94 THR A CA 1
ATOM 685 C C . THR A 1 95 ? 6.601 20.829 4.527 1.00 30.40 94 THR A C 1
ATOM 686 O O . THR A 1 95 ? 7.136 20.280 3.566 1.00 29.09 94 THR A O 1
ATOM 690 N N . PHE A 1 96 ? 6.886 22.072 4.914 1.00 26.32 95 PHE A N 1
ATOM 691 C CA . PHE A 1 96 ? 7.933 22.892 4.313 1.00 26.86 95 PHE A CA 1
ATOM 692 C C . PHE A 1 96 ? 9.143 22.968 5.271 1.00 31.30 95 PHE A C 1
ATOM 693 O O . PHE A 1 96 ? 8.953 22.906 6.485 1.00 30.41 95 PHE A O 1
ATOM 701 N N . SER A 1 97 ? 10.374 23.144 4.719 1.00 27.59 96 SER A N 1
ATOM 702 C CA . SER A 1 97 ? 11.656 23.245 5.458 1.00 28.24 96 SER A CA 1
ATOM 703 C C . SER A 1 97 ? 11.605 24.333 6.538 1.00 31.91 96 SER A C 1
ATOM 704 O O . SER A 1 97 ? 12.122 24.135 7.632 1.00 32.27 96 SER A O 1
ATOM 707 N N . ASN A 1 98 ? 11.009 25.493 6.199 1.00 29.04 97 ASN A N 1
ATOM 708 C CA . ASN A 1 98 ? 10.839 26.655 7.074 1.00 29.61 97 ASN A CA 1
ATOM 709 C C . ASN A 1 98 ? 9.765 27.583 6.481 1.00 31.08 97 ASN A C 1
ATOM 710 O O . ASN A 1 98 ? 9.221 27.283 5.416 1.00 28.63 97 ASN A O 1
ATOM 715 N N . THR A 1 99 ? 9.447 28.684 7.177 1.00 28.11 98 THR A N 1
ATOM 716 C CA . THR A 1 99 ? 8.398 29.612 6.732 1.00 27.73 98 THR A CA 1
ATOM 717 C C . THR A 1 99 ? 8.730 30.308 5.432 1.00 28.99 98 THR A C 1
ATOM 718 O O . THR A 1 99 ? 7.808 30.557 4.643 1.00 27.16 98 THR A O 1
ATOM 722 N N . CYS A 1 100 ? 10.018 30.637 5.192 1.00 26.50 99 CYS A N 1
ATOM 723 C CA . CYS A 1 100 ? 10.412 3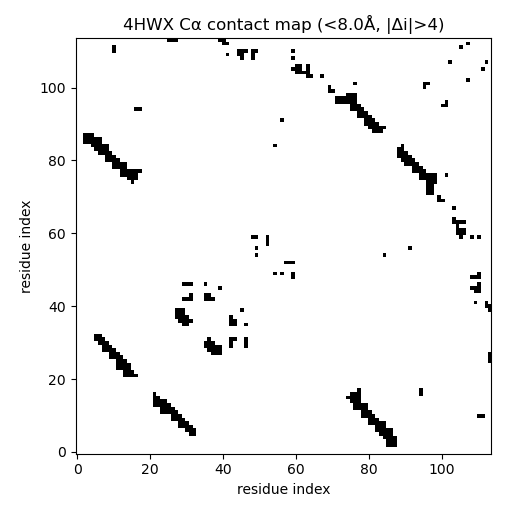1.290 3.942 1.00 26.37 99 CYS A CA 1
ATOM 724 C C . CYS A 1 100 ? 10.097 30.363 2.752 1.00 27.82 99 CYS A C 1
ATOM 725 O O . CYS A 1 100 ? 9.563 30.818 1.742 1.00 26.53 99 CYS A O 1
ATOM 728 N N . VAL A 1 101 ? 10.476 29.080 2.858 1.00 25.55 100 VAL A N 1
ATOM 729 C CA . VAL A 1 101 ? 10.255 28.060 1.810 1.00 25.23 100 VAL A CA 1
ATOM 730 C C . VAL A 1 101 ? 8.728 27.864 1.586 1.00 28.02 100 VAL A C 1
ATOM 731 O O . VAL A 1 101 ? 8.263 27.771 0.444 1.00 25.93 100 VAL A O 1
ATOM 735 N N . MET A 1 102 ? 7.966 27.878 2.667 1.00 25.72 101 MET A N 1
ATOM 736 C CA . MET A 1 102 ? 6.510 27.782 2.591 1.00 24.78 101 MET A CA 1
ATOM 737 C C . MET A 1 102 ? 5.939 28.925 1.771 1.00 27.96 101 MET A C 1
ATOM 738 O O . MET A 1 102 ? 5.183 28.677 0.818 1.00 27.21 101 MET A O 1
ATOM 743 N N . SER A 1 103 ? 6.334 30.168 2.118 1.00 27.26 102 SER A N 1
ATOM 744 C CA . SER A 1 103 ? 5.876 31.374 1.413 1.00 28.97 102 SER A CA 1
ATOM 745 C C . SER A 1 103 ? 6.244 31.314 -0.079 1.00 32.91 102 SER A C 1
ATOM 746 O O . SER A 1 103 ? 5.376 31.590 -0.938 1.00 30.91 102 SER A O 1
ATOM 749 N N . ALA A 1 104 ? 7.490 30.887 -0.392 1.00 29.02 103 ALA A N 1
ATOM 750 C CA . ALA A 1 104 ? 7.969 30.801 -1.782 1.00 29.24 103 ALA A CA 1
ATOM 751 C C . ALA A 1 104 ? 7.122 29.836 -2.633 1.00 32.66 103 ALA A C 1
ATOM 752 O O . ALA A 1 104 ? 6.799 30.157 -3.785 1.00 31.86 103 ALA A O 1
ATOM 754 N N . ASN A 1 105 ? 6.742 28.684 -2.059 1.00 29.01 104 ASN A N 1
ATOM 755 C CA . ASN A 1 105 ? 5.994 27.659 -2.798 1.00 28.82 104 ASN A CA 1
ATOM 756 C C . ASN A 1 105 ? 4.490 27.840 -2.762 1.00 33.48 104 ASN A C 1
ATOM 757 O O . ASN A 1 105 ? 3.801 27.220 -3.574 1.00 33.18 104 ASN A O 1
ATOM 762 N N . LEU A 1 106 ? 3.965 28.648 -1.826 1.00 31.45 105 LEU A N 1
ATOM 763 C CA . LEU A 1 106 ? 2.521 28.807 -1.753 1.00 33.94 105 LEU A CA 1
ATOM 764 C C . LEU A 1 106 ? 2.077 30.076 -2.425 1.00 49.14 105 LEU A C 1
ATOM 765 O O . LEU A 1 106 ? 1.012 30.592 -2.077 1.00 50.55 105 LEU A O 1
ATOM 770 N N . ASN A 1 107 ? 2.885 30.554 -3.426 1.00 51.69 106 ASN A N 1
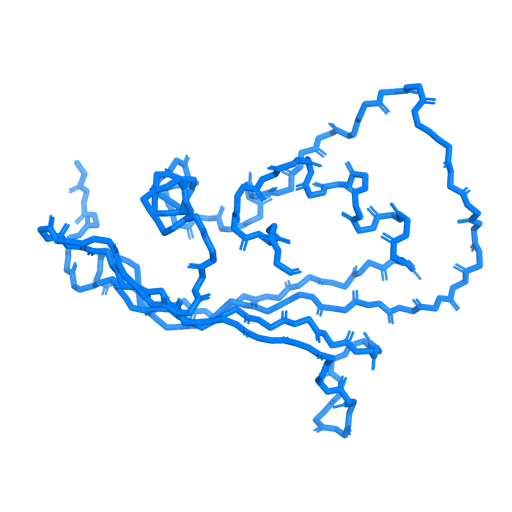ATOM 771 C CA . ASN A 1 107 ? 2.615 31.687 -4.330 1.00 55.24 106 ASN A CA 1
ATOM 772 C C . ASN A 1 107 ? 2.323 32.910 -3.477 1.00 62.23 106 ASN A C 1
ATOM 773 O O . ASN A 1 107 ? 3.144 33.327 -2.656 1.00 63.56 106 ASN A O 1
ATOM 778 N N . SER A 1 108 ? 1.136 33.449 -3.676 1.00 58.15 107 SER A N 1
ATOM 779 C CA . SER A 1 108 ? 0.413 34.452 -2.913 1.00 57.50 107 SER A CA 1
ATOM 780 C C . SER A 1 108 ? -1.030 33.931 -2.966 1.00 57.20 107 SER A C 1
ATOM 781 O O . SER A 1 108 ? -2.005 34.693 -2.932 1.00 57.57 107 SER A O 1
ATOM 784 N N . ASN A 1 109 ? -1.119 32.568 -3.087 1.00 48.97 108 ASN A N 1
ATOM 785 C CA . ASN A 1 109 ? -2.311 31.740 -3.197 1.00 46.48 108 ASN A CA 1
ATOM 786 C C . ASN A 1 109 ? -3.267 32.129 -2.107 1.00 46.16 108 ASN A C 1
ATOM 787 O O . ASN A 1 109 ? -2.899 32.104 -0.927 1.00 47.73 108 ASN A O 1
ATOM 792 N N . PRO A 1 110 ? -4.483 32.559 -2.470 1.00 38.52 109 PRO A N 1
ATOM 793 C CA . PRO A 1 110 ? -5.419 33.039 -1.437 1.00 38.08 109 PRO A CA 1
ATOM 794 C C . PRO A 1 110 ? -5.676 32.020 -0.314 1.00 39.57 109 PRO A C 1
ATOM 795 O O . PRO A 1 110 ? -5.850 32.437 0.818 1.00 37.30 109 PRO A O 1
ATOM 799 N N . VAL A 1 111 ? -5.633 30.697 -0.616 1.00 34.66 110 VAL A N 1
ATOM 800 C CA . VAL A 1 111 ? -5.930 29.627 0.350 1.00 31.00 110 VAL A CA 1
ATOM 801 C C . VAL A 1 111 ? -5.130 29.801 1.647 1.00 33.87 110 VAL A C 1
ATOM 802 O O . VAL A 1 111 ? -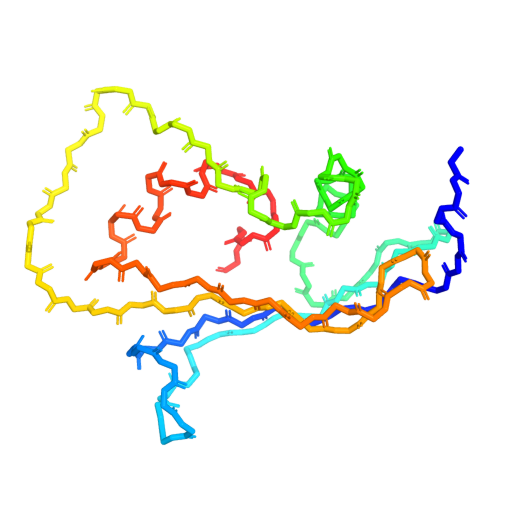5.755 29.828 2.710 1.00 32.27 110 VAL A O 1
ATOM 806 N N . TYR A 1 112 ? -3.798 29.961 1.567 1.00 30.58 111 TYR A N 1
ATOM 807 C CA . TYR A 1 112 ? -2.986 30.130 2.772 1.00 31.01 111 TYR A CA 1
ATOM 808 C C . TYR A 1 112 ? -2.574 31.591 3.019 1.00 37.04 111 TYR A C 1
ATOM 809 O O . TYR A 1 112 ? -1.622 31.838 3.764 1.00 36.65 111 TYR A O 1
ATOM 818 N N . ALA A 1 113 ? -3.346 32.553 2.490 1.00 35.57 112 ALA A N 1
ATOM 819 C CA . ALA A 1 113 ? -3.074 33.979 2.734 1.00 36.42 112 ALA A CA 1
ATOM 820 C C . ALA A 1 113 ? -3.819 34.419 4.015 1.00 39.89 112 ALA A C 1
ATOM 821 O O . ALA A 1 113 ? -4.810 35.158 3.962 1.00 38.87 112 ALA A O 1
ATOM 823 N N . PHE A 1 114 ? -3.371 33.873 5.168 1.00 36.64 113 PHE A N 1
ATOM 824 C CA . PHE A 1 114 ? -3.929 34.162 6.503 1.00 35.61 113 PHE A CA 1
ATOM 825 C C . PHE A 1 114 ? -2.862 33.985 7.594 1.00 37.65 113 PHE A C 1
ATOM 826 O O . PHE A 1 114 ? -1.870 33.276 7.335 1.00 37.35 113 PHE A O 1
#

Solvent-accessible surface area: 6630 Å² total; per-residue (Å²): 123,125,32,171,30,99,10,51,11,60,0,22,0,21,100,14,56,23,109,145,128,37,80,83,82,95,55,10,69,4,44,24,72,220,82,22,98,42,99,4,90,38,31,115,42,0,4,87,18,0,76,87,4,103,24,78,4,88,149,2,42,43,101,54,78,138,90,94,138,34,67,149,123,153,82,22,4,0,0,18,0,55,11,34,3,46,40,109,187,12,86,33,132,63,55,7,49,1,86,39,29,13,74,13,33,10,99,103,22,39,0,16,52,58

B-factor: mean 42.28, std 14.46, range [24.78, 106.89]

Secondary structure (DSSP, 8-state):
----S--EEEEEEEESS--TTSEEEEEEEEEESSSEESS-SSHHHHHHHHHHTTT-GGGG--PPPTT---------EEEEEEEEETTEEEEEEEEESSHHHHHHHTTT-GGG--

Radius of gyration: 14.24 Å; Cα contacts (8 Å, |Δi|>4): 227; chains: 1; bounding box: 42×22×34 Å

CATH classification: 3.30.350.10

Organism: Streptomyces caespitosus (NCBI:txid53502)

Sequence (114 aa):
GSAHGPSAMVFTVIQGSGEPTDTVLRATTLSCAYTAEGTHPAPRAACDALNATDGELNRLLAAPDPSLVCPMYFDPVTVTADGVLNGRRVAWKHTFSNTCVMSANLNSNPVYAF

Nearest PDB structures (foldseek):
  4hx3-assembly3_J  TM=9.596E-01  e=2.973E-20  Streptomyces caespitosus
  4hx3-assembly1_D  TM=9.741E-01  e=2.500E-19  Streptomyces caespitosus
  4hx3-assembly2_H  TM=9.637E-01  e=1.735E-19  Streptomyces caespitosus
  4hx2-assembly1_D  TM=9.738E-01  e=5.513E-19  Streptomyces caespitosus
  2tld-assembly1_I  TM=8.471E-01  e=5.257E-11  unclassified

InterPro domains:
  IPR000691 Proteinase inhibitor I16, Streptomyces subtilisin-type inhibitor [PR00294] (33-59)
  IPR000691 Proteinase inhibitor I16, Streptomyces subtilisin-type inhibitor [PR00294] (97-113)
  IPR000691 Proteinase inhibitor I16, Streptomyces subtilisin-type inhibitor [PR00294] (114-130)
  IPR023549 Subtilisin inhibitor [PF00720] (33-125)
  IPR036819 Subtilisin inhibitor-like superfamily [G3DSA:3.30.350.10] (28-141)
  IPR036819 Subtilisin inhibitor-like superfamily [SSF55399] (32-137)